Protein AF-A0A6G7CQH7-F1 (afdb_monomer_lite)

Structure (mmCIF, N/CA/C/O backbone):
data_AF-A0A6G7CQH7-F1
#
_entry.id   AF-A0A6G7CQH7-F1
#
loop_
_atom_site.group_PDB
_atom_site.id
_atom_site.type_symbol
_atom_site.label_atom_id
_atom_site.label_alt_id
_atom_site.label_comp_id
_atom_site.label_asym_id
_atom_site.label_entity_id
_atom_site.label_seq_id
_atom_site.pdbx_PDB_ins_code
_atom_site.Cartn_x
_atom_site.Cartn_y
_atom_site.Cartn_z
_atom_site.occupancy
_atom_site.B_iso_or_equiv
_atom_site.auth_seq_id
_atom_site.auth_comp_id
_atom_site.auth_asym_id
_atom_site.auth_atom_id
_atom_site.pdbx_PDB_model_num
ATOM 1 N N . MET A 1 1 ? -41.189 -54.822 -8.355 1.00 46.50 1 MET A N 1
ATOM 2 C CA . MET A 1 1 ? -40.559 -54.221 -9.553 1.00 46.50 1 MET A CA 1
ATOM 3 C C . MET A 1 1 ? -41.370 -52.993 -9.948 1.00 46.50 1 MET A C 1
ATOM 5 O O . MET A 1 1 ? -42.572 -53.036 -9.730 1.00 46.50 1 MET A O 1
ATOM 9 N N . MET A 1 2 ? -40.712 -51.975 -10.523 1.00 44.84 2 MET A N 1
ATOM 10 C CA . MET A 1 2 ? -41.185 -50.610 -10.870 1.00 44.84 2 MET A CA 1
ATOM 11 C C . MET A 1 2 ? -41.013 -49.621 -9.700 1.00 44.84 2 MET A C 1
ATOM 13 O O . MET A 1 2 ? -41.789 -49.649 -8.757 1.00 44.84 2 MET A O 1
ATOM 17 N N . ALA A 1 3 ? -39.889 -48.910 -9.542 1.00 49.19 3 ALA A N 1
ATOM 18 C CA . ALA A 1 3 ? -39.231 -47.926 -10.420 1.00 49.19 3 ALA A CA 1
ATOM 19 C C . ALA A 1 3 ? -40.109 -46.688 -10.682 1.00 49.19 3 ALA A C 1
ATOM 21 O O . ALA A 1 3 ? -41.061 -46.749 -11.449 1.00 49.19 3 ALA A O 1
ATOM 22 N N . GLY A 1 4 ? -39.753 -45.573 -10.037 1.00 45.19 4 GLY A N 1
ATOM 23 C CA . GLY A 1 4 ? -40.387 -44.263 -10.187 1.00 45.19 4 GLY A CA 1
ATOM 24 C C . GLY A 1 4 ? -39.497 -43.174 -9.588 1.00 45.19 4 GLY A C 1
ATOM 25 O O . GLY A 1 4 ? -39.721 -42.714 -8.477 1.00 45.19 4 GLY A O 1
ATOM 26 N N . LEU A 1 5 ? -38.429 -42.859 -10.317 1.00 56.53 5 LEU A N 1
ATOM 27 C CA . LEU A 1 5 ? -37.395 -41.868 -10.033 1.00 56.53 5 LEU A CA 1
ATOM 28 C C . LEU A 1 5 ? -37.856 -40.502 -10.573 1.00 56.53 5 LEU A C 1
ATOM 30 O O . LEU A 1 5 ? -38.063 -40.420 -11.780 1.00 56.53 5 LEU A O 1
ATOM 34 N N . LEU A 1 6 ? -37.980 -39.442 -9.760 1.00 49.62 6 LEU A N 1
ATOM 35 C CA . LEU A 1 6 ? -38.098 -38.065 -10.278 1.00 49.62 6 LEU A CA 1
ATOM 36 C C . LEU A 1 6 ? -37.338 -37.031 -9.420 1.00 49.62 6 LEU A C 1
ATOM 38 O O . LEU A 1 6 ? -37.813 -36.558 -8.394 1.00 49.62 6 LEU A O 1
ATOM 42 N N . LEU A 1 7 ? -36.140 -36.734 -9.931 1.00 49.25 7 LEU A N 1
ATOM 43 C CA . LEU A 1 7 ? -35.409 -35.463 -10.029 1.00 49.25 7 LEU A CA 1
ATOM 44 C C . LEU A 1 7 ? -35.219 -34.563 -8.797 1.00 49.25 7 LEU A C 1
ATOM 46 O O . LEU A 1 7 ? -36.012 -33.684 -8.471 1.00 49.25 7 LEU A O 1
ATOM 50 N N . SER A 1 8 ? -34.007 -34.695 -8.264 1.00 48.66 8 SER A N 1
ATOM 51 C CA . SER A 1 8 ? -33.210 -33.692 -7.567 1.00 48.66 8 SER A CA 1
ATOM 52 C C . SER A 1 8 ? -33.184 -32.343 -8.302 1.00 48.66 8 SER A C 1
ATOM 54 O O . SER A 1 8 ? -32.650 -32.237 -9.405 1.00 48.66 8 SER A O 1
ATOM 56 N N . GLY A 1 9 ? -33.689 -31.290 -7.662 1.00 51.22 9 GLY A N 1
ATOM 57 C CA . GLY A 1 9 ? -33.392 -29.906 -8.025 1.00 51.22 9 GLY A CA 1
ATOM 58 C C . GLY A 1 9 ? -32.129 -29.437 -7.309 1.00 51.22 9 GLY A C 1
ATOM 59 O O . GLY A 1 9 ? -32.214 -28.732 -6.310 1.00 51.22 9 GLY A O 1
ATOM 60 N N . THR A 1 10 ? -30.950 -29.853 -7.774 1.00 58.34 10 THR A N 1
ATOM 61 C CA . THR A 1 10 ? -29.692 -29.240 -7.331 1.00 58.34 10 THR A CA 1
ATOM 62 C C . THR A 1 10 ? -29.556 -27.887 -8.013 1.00 58.34 10 THR A C 1
ATOM 64 O O . THR A 1 10 ? -29.253 -27.814 -9.204 1.00 58.34 10 THR A O 1
ATOM 67 N N . THR A 1 11 ? -29.772 -26.808 -7.267 1.00 51.06 11 THR A N 1
ATOM 68 C CA . THR A 1 11 ? -29.292 -25.484 -7.655 1.00 51.06 11 THR A CA 1
ATOM 69 C C . THR A 1 11 ? -27.774 -25.559 -7.763 1.00 51.06 11 THR A C 1
ATOM 71 O O . THR A 1 11 ? -27.080 -25.704 -6.756 1.00 51.06 11 THR A O 1
ATOM 74 N N . ILE A 1 12 ? -27.255 -25.512 -8.988 1.00 52.91 12 ILE A N 1
ATOM 75 C CA . ILE A 1 12 ? -25.832 -25.304 -9.236 1.00 52.91 12 ILE A CA 1
ATOM 76 C C . ILE A 1 12 ? -25.533 -23.901 -8.711 1.00 52.91 12 ILE A C 1
ATOM 78 O O . ILE A 1 12 ? -25.908 -22.910 -9.335 1.00 52.91 12 ILE A O 1
ATOM 82 N N . ALA A 1 13 ? -24.894 -23.808 -7.545 1.00 46.69 13 ALA A N 1
ATOM 83 C CA . ALA A 1 13 ? -24.166 -22.605 -7.192 1.00 46.69 13 ALA A CA 1
ATOM 84 C C . ALA A 1 13 ? -23.069 -22.470 -8.251 1.00 46.69 13 ALA A C 1
ATOM 86 O O . ALA A 1 13 ? -22.100 -23.232 -8.254 1.00 46.69 13 ALA A O 1
ATOM 87 N N . ALA A 1 14 ? -23.275 -21.561 -9.203 1.00 42.78 14 ALA A N 1
ATOM 88 C CA . ALA A 1 14 ? -22.222 -21.082 -10.073 1.00 42.78 14 ALA A CA 1
ATOM 89 C C . ALA A 1 14 ? -21.214 -20.373 -9.168 1.00 42.78 14 ALA A C 1
ATOM 91 O O . ALA A 1 14 ? -21.313 -19.181 -8.900 1.00 42.78 14 ALA A O 1
ATOM 92 N N . GLN A 1 15 ? -20.293 -21.152 -8.611 1.00 43.91 15 GLN A N 1
ATOM 93 C CA . GLN A 1 15 ? -19.098 -20.612 -8.005 1.00 43.91 15 GLN A CA 1
ATOM 94 C C . GLN A 1 15 ? -18.296 -20.073 -9.176 1.00 43.91 15 GLN A C 1
ATOM 96 O O . GLN A 1 15 ? -17.771 -20.845 -9.981 1.00 43.91 15 GLN A O 1
ATOM 101 N N . SER A 1 16 ? -18.298 -18.753 -9.318 1.00 42.78 16 SER A N 1
ATOM 102 C CA . SER A 1 16 ? -17.441 -18.008 -10.224 1.00 42.78 16 SER A CA 1
ATOM 103 C C . SER A 1 16 ? -15.998 -18.348 -9.854 1.00 42.78 16 SER A C 1
ATOM 105 O O . SER A 1 16 ? -15.374 -17.699 -9.021 1.00 42.78 16 SER A O 1
ATOM 107 N N . ALA A 1 17 ? -15.475 -19.437 -10.411 1.00 46.25 17 ALA A N 1
ATOM 108 C CA . ALA A 1 17 ? -14.056 -19.695 -10.383 1.00 46.25 17 ALA A CA 1
ATOM 109 C C . ALA A 1 17 ? -13.436 -18.588 -11.235 1.00 46.25 17 ALA A C 1
ATOM 111 O O . ALA A 1 17 ? -13.602 -18.578 -12.455 1.00 46.25 17 ALA A O 1
ATOM 112 N N . SER A 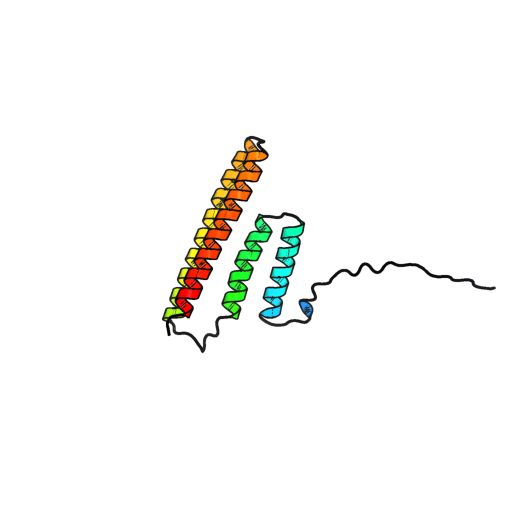1 18 ? -12.763 -17.638 -10.590 1.00 55.72 18 SER A N 1
ATOM 113 C CA . SER A 1 18 ? -11.787 -16.765 -11.230 1.00 55.72 18 SER A CA 1
ATOM 114 C C . SER A 1 18 ? -10.710 -17.675 -11.822 1.00 55.72 18 SER A C 1
ATOM 116 O O . SER A 1 18 ? -9.723 -18.010 -11.171 1.00 55.72 18 SER A O 1
ATOM 118 N N . SER A 1 19 ? -10.937 -18.218 -13.022 1.00 66.44 19 SER A N 1
ATOM 119 C CA . SER A 1 19 ? -10.071 -19.251 -13.588 1.00 66.44 19 SER A CA 1
ATOM 120 C C . SER A 1 19 ? -8.821 -18.608 -14.180 1.00 66.44 19 SER A C 1
ATOM 122 O O . SER A 1 19 ? -8.556 -18.723 -15.371 1.00 66.44 19 SER A O 1
ATOM 124 N N . CYS A 1 20 ? -8.019 -17.955 -13.336 1.00 82.88 20 CYS A N 1
ATOM 125 C CA . CYS A 1 20 ? -6.669 -17.498 -13.656 1.00 82.88 20 CYS A CA 1
ATOM 126 C C . CYS A 1 20 ? -5.779 -18.655 -14.155 1.00 82.88 20 CYS A C 1
ATOM 128 O O . CYS A 1 20 ? -4.744 -18.420 -14.769 1.00 82.88 20 CYS A O 1
ATOM 130 N N . SER A 1 21 ? -6.202 -19.908 -13.938 1.00 81.38 21 SER A N 1
ATOM 131 C CA . SER A 1 21 ? -5.555 -21.139 -14.397 1.00 81.38 21 SER A CA 1
ATOM 132 C C . SER A 1 21 ? -5.447 -21.289 -15.917 1.00 81.38 21 SER A C 1
ATOM 134 O O . SER A 1 21 ? -4.610 -22.067 -16.368 1.00 81.38 21 SER A O 1
ATOM 136 N N . VAL A 1 22 ? -6.257 -20.573 -16.706 1.00 85.50 22 VAL A N 1
ATOM 137 C CA . VAL A 1 22 ? -6.151 -20.583 -18.180 1.00 85.50 22 VAL A CA 1
ATOM 138 C C . VAL A 1 22 ? -5.128 -19.573 -18.712 1.00 85.50 22 VAL A C 1
ATOM 140 O O . VAL A 1 22 ? -4.773 -19.627 -19.887 1.00 85.50 22 VAL A O 1
ATOM 143 N N . LEU A 1 23 ? -4.653 -18.657 -17.860 1.00 82.19 23 LEU A N 1
ATOM 144 C CA . LEU A 1 23 ? -3.658 -17.638 -18.195 1.00 82.19 23 LEU A CA 1
ATOM 145 C C . LEU A 1 23 ? -2.242 -18.160 -17.925 1.00 82.19 23 LEU A C 1
ATOM 147 O O . LEU A 1 23 ? -2.036 -19.095 -17.147 1.00 82.19 23 LEU A O 1
ATOM 151 N N . THR A 1 24 ? -1.230 -17.530 -18.520 1.00 78.44 24 THR A N 1
ATOM 152 C CA . THR A 1 24 ? 0.178 -17.882 -18.270 1.00 78.44 24 THR A CA 1
ATOM 153 C C . THR A 1 24 ? 1.031 -16.641 -18.016 1.00 78.44 24 THR A C 1
ATOM 155 O O . THR A 1 24 ? 0.556 -15.513 -18.110 1.00 78.44 24 THR A O 1
ATOM 158 N N . GLY A 1 25 ? 2.285 -16.843 -17.599 1.00 81.00 25 GLY A N 1
ATOM 159 C CA . GLY A 1 25 ? 3.245 -15.756 -17.402 1.00 81.00 25 GLY A CA 1
ATOM 160 C C . GLY A 1 25 ? 2.751 -14.646 -16.467 1.00 81.00 25 GLY A C 1
ATOM 161 O O . GLY A 1 25 ? 2.346 -14.897 -15.330 1.00 81.00 25 GLY A O 1
ATOM 162 N N . CYS A 1 26 ? 2.839 -13.413 -16.954 1.00 78.19 26 CYS A N 1
ATOM 163 C CA . CYS A 1 26 ? 2.478 -12.198 -16.235 1.00 78.19 26 CYS A CA 1
ATOM 164 C C . CYS A 1 26 ? 0.979 -12.061 -15.970 1.00 78.19 26 CYS A C 1
ATOM 166 O O . CYS A 1 26 ? 0.577 -11.711 -14.863 1.00 78.19 26 CYS A O 1
ATOM 168 N N . GLU A 1 27 ? 0.153 -12.416 -16.950 1.00 74.25 27 GLU A N 1
ATOM 169 C CA . GLU A 1 27 ? -1.305 -12.302 -16.870 1.00 74.25 27 GLU A CA 1
ATOM 170 C C . GLU A 1 27 ? -1.866 -13.191 -15.757 1.00 74.25 27 GLU A C 1
ATOM 172 O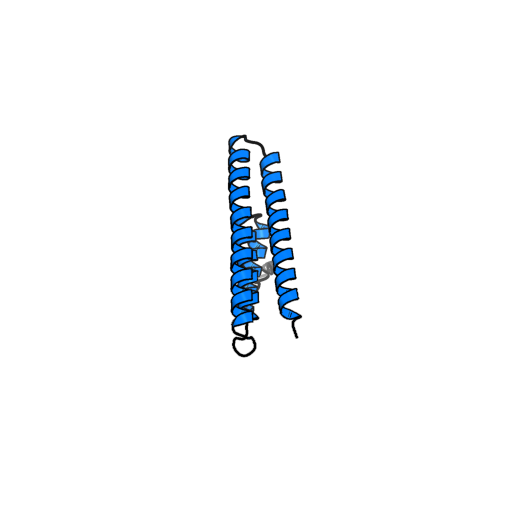 O . GLU A 1 27 ? -2.729 -12.767 -14.991 1.00 74.25 27 GLU A O 1
ATOM 177 N N . ARG A 1 28 ? -1.303 -14.395 -15.588 1.00 83.88 28 ARG A N 1
ATOM 178 C CA . ARG A 1 28 ? -1.674 -15.282 -14.480 1.00 83.88 28 ARG A CA 1
ATOM 179 C C . ARG A 1 28 ? -1.299 -14.703 -13.117 1.00 83.88 28 ARG A C 1
ATOM 181 O O . ARG A 1 28 ? -2.134 -14.706 -12.220 1.00 83.88 28 ARG A O 1
ATOM 188 N N . LYS A 1 29 ? -0.074 -14.188 -12.961 1.00 81.38 29 LYS A N 1
ATOM 189 C CA . LYS A 1 29 ? 0.399 -13.616 -11.684 1.00 81.38 29 LYS A CA 1
ATOM 190 C C . LYS A 1 29 ? -0.432 -12.408 -11.251 1.00 81.38 29 LYS A C 1
ATOM 192 O O . LYS A 1 29 ? -0.713 -12.253 -10.066 1.00 81.38 29 LYS A O 1
ATOM 197 N N . ILE A 1 30 ? -0.817 -11.564 -12.208 1.00 79.81 30 ILE A N 1
ATOM 198 C CA . ILE A 1 30 ? -1.688 -10.409 -11.972 1.00 79.81 30 ILE A CA 1
ATOM 199 C C . ILE A 1 30 ? -3.080 -10.888 -11.548 1.00 79.81 30 ILE A C 1
ATOM 201 O O . ILE A 1 30 ? -3.552 -10.494 -10.486 1.00 79.81 30 ILE A O 1
ATOM 205 N N . CYS A 1 31 ? -3.685 -11.803 -12.313 1.00 82.00 31 CYS A N 1
ATOM 206 C CA . CYS A 1 31 ? -5.014 -12.349 -12.029 1.00 82.00 31 CYS A CA 1
ATOM 207 C C . CYS A 1 31 ? -5.094 -13.033 -10.651 1.00 82.00 31 CYS A C 1
ATOM 209 O O . CYS A 1 31 ? -6.044 -12.816 -9.901 1.00 82.00 31 CYS A O 1
ATOM 211 N N . GLU A 1 32 ? -4.084 -13.832 -10.281 1.00 88.75 32 GLU A N 1
ATOM 212 C CA . GLU A 1 32 ? -4.020 -14.507 -8.977 1.00 88.75 32 GLU A CA 1
ATOM 213 C C . GLU A 1 32 ? -4.017 -13.490 -7.825 1.00 88.75 32 GLU A C 1
ATOM 215 O O . GLU A 1 32 ? -4.792 -13.630 -6.878 1.00 88.75 32 GLU A O 1
ATOM 220 N N . LYS A 1 33 ? -3.219 -12.420 -7.933 1.00 84.00 33 LYS A N 1
ATOM 221 C CA . LYS A 1 33 ? -3.166 -11.373 -6.903 1.00 84.00 33 LYS A CA 1
ATOM 222 C C . LYS A 1 33 ? -4.403 -10.489 -6.860 1.00 84.00 33 LYS A C 1
ATOM 224 O O . LYS A 1 33 ? -4.803 -10.086 -5.772 1.00 84.00 33 LYS A O 1
ATOM 229 N N . GLU A 1 34 ? -5.039 -10.221 -7.997 1.00 77.44 34 GLU A N 1
ATOM 230 C CA . GLU A 1 34 ? -6.332 -9.524 -8.037 1.00 77.44 34 GLU A CA 1
ATOM 231 C C . GLU A 1 34 ? -7.428 -10.366 -7.379 1.00 77.44 34 GLU A C 1
ATOM 233 O O . GLU A 1 34 ? -8.217 -9.837 -6.598 1.00 77.44 34 GLU A O 1
ATOM 238 N N . SER A 1 35 ? -7.419 -11.686 -7.589 1.00 83.38 35 SER A N 1
ATOM 239 C CA . SER A 1 35 ? -8.365 -12.592 -6.934 1.00 83.38 35 SER A CA 1
ATOM 240 C C . SER A 1 35 ? -8.128 -12.703 -5.424 1.00 83.38 35 SER A C 1
ATOM 242 O O . SER A 1 35 ? -9.086 -12.754 -4.651 1.00 83.38 35 SER A O 1
ATOM 244 N N . GLU A 1 36 ? -6.871 -12.733 -4.976 1.00 85.19 36 GLU A N 1
ATOM 245 C CA . GLU A 1 36 ? -6.545 -1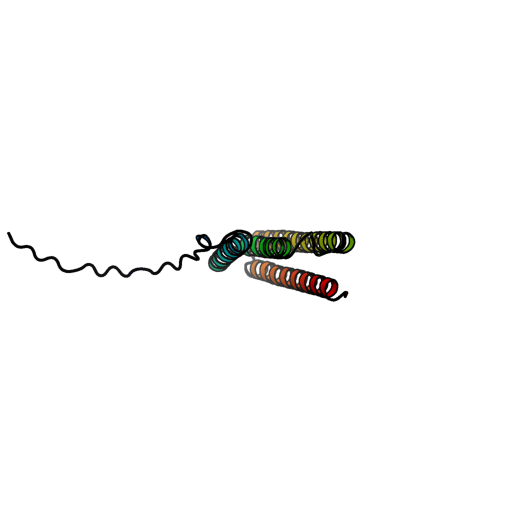2.666 -3.548 1.00 85.19 36 GLU A CA 1
ATOM 246 C C . GLU A 1 36 ? -6.991 -11.331 -2.940 1.00 85.19 36 GLU A C 1
ATOM 248 O O . GLU A 1 36 ? -7.509 -11.311 -1.822 1.00 85.19 36 GLU A O 1
ATOM 253 N N . LEU A 1 37 ? -6.818 -10.227 -3.674 1.00 76.06 37 LEU A N 1
ATOM 254 C CA . LEU A 1 37 ? -7.195 -8.886 -3.234 1.00 76.06 37 LEU A CA 1
ATOM 255 C C . LEU A 1 37 ? -8.712 -8.770 -3.073 1.00 76.06 37 LEU A C 1
ATOM 257 O O . LEU A 1 37 ? -9.187 -8.200 -2.096 1.00 76.06 37 LEU A O 1
ATOM 261 N N . GLU A 1 38 ? -9.476 -9.327 -4.008 1.00 71.12 38 GLU A N 1
ATOM 262 C CA . GLU A 1 38 ? -10.938 -9.336 -3.966 1.00 71.12 38 GLU A CA 1
ATOM 263 C C . GLU A 1 38 ? -11.470 -10.125 -2.761 1.00 71.12 38 GLU A C 1
ATOM 265 O O . GLU A 1 38 ? -12.325 -9.630 -2.029 1.00 71.12 38 GLU A O 1
ATOM 270 N N . LYS A 1 39 ? -10.869 -11.282 -2.459 1.00 79.00 39 LYS A N 1
ATOM 271 C CA . LYS A 1 39 ? -11.179 -12.045 -1.238 1.00 79.00 39 LYS A CA 1
ATOM 272 C C . LYS A 1 39 ? -10.809 -11.272 0.024 1.00 79.00 39 LYS A C 1
ATOM 274 O O . LYS A 1 39 ? -11.581 -11.235 0.975 1.00 79.00 39 LYS A O 1
ATOM 279 N N . ALA A 1 40 ? -9.640 -10.633 0.047 1.00 77.25 40 ALA A N 1
ATOM 280 C CA . ALA A 1 40 ? -9.213 -9.830 1.190 1.00 77.25 40 ALA A CA 1
ATOM 281 C C . ALA A 1 40 ? -10.172 -8.651 1.449 1.00 77.25 40 ALA A C 1
ATOM 283 O O . ALA A 1 40 ? -10.483 -8.360 2.604 1.00 77.25 40 ALA A O 1
ATOM 284 N N . LYS A 1 41 ? -10.707 -8.035 0.382 1.00 62.88 41 LYS A N 1
ATOM 285 C CA . LYS A 1 41 ? -11.762 -7.010 0.451 1.00 62.88 41 LYS A CA 1
ATOM 286 C C . LYS A 1 41 ? -13.070 -7.557 1.018 1.00 62.88 41 LYS A C 1
ATOM 288 O O . LYS A 1 41 ? -13.650 -6.908 1.882 1.00 62.88 41 LYS A O 1
ATOM 293 N N . GLU A 1 42 ? -13.505 -8.737 0.579 1.00 66.38 42 GLU A N 1
ATOM 294 C CA . GLU A 1 42 ? -14.725 -9.391 1.076 1.00 66.38 42 GLU A CA 1
ATOM 295 C C . GLU A 1 42 ? -14.657 -9.682 2.585 1.00 66.38 42 GLU A C 1
ATOM 297 O O . GLU A 1 42 ? -15.626 -9.454 3.308 1.00 66.38 42 GLU A O 1
ATOM 302 N N . TYR A 1 43 ? -13.492 -10.107 3.084 1.00 73.38 43 TYR A N 1
ATOM 303 C CA . TYR A 1 43 ? -13.269 -10.370 4.512 1.00 73.38 43 TYR A CA 1
ATOM 304 C C . TYR A 1 43 ? -12.905 -9.127 5.336 1.00 73.38 43 TYR A C 1
ATOM 306 O O . TYR A 1 43 ? -12.791 -9.219 6.559 1.00 73.38 43 TYR A O 1
ATOM 314 N N . GLY A 1 44 ? -12.717 -7.967 4.699 1.00 56.19 44 GLY A N 1
ATOM 315 C CA . GLY A 1 44 ? -12.291 -6.742 5.375 1.00 56.19 44 GLY A CA 1
ATOM 316 C C . GLY A 1 44 ? -10.893 -6.833 6.001 1.00 56.19 44 GLY A C 1
ATOM 317 O O . GLY A 1 44 ? -10.605 -6.087 6.939 1.00 56.19 44 GLY A O 1
ATOM 318 N N . ASP A 1 45 ? -10.039 -7.730 5.498 1.00 76.12 45 ASP A N 1
ATOM 319 C CA . ASP A 1 45 ? -8.662 -7.939 5.958 1.00 76.12 45 ASP A CA 1
ATOM 320 C C . ASP A 1 45 ? -7.759 -6.849 5.373 1.00 76.12 45 ASP A C 1
ATOM 322 O O . ASP A 1 45 ? -7.123 -7.017 4.333 1.00 76.12 45 ASP A O 1
ATOM 326 N N . VAL A 1 46 ? -7.775 -5.692 6.039 1.00 66.75 46 VAL A N 1
ATOM 327 C CA . VAL A 1 46 ? -7.080 -4.468 5.625 1.00 66.75 46 VAL A CA 1
ATOM 328 C C . VAL A 1 46 ? -5.617 -4.761 5.308 1.00 66.75 46 VAL A C 1
ATOM 330 O O . VAL A 1 46 ? -5.212 -4.567 4.166 1.00 66.75 46 VAL A O 1
ATOM 333 N N . SER A 1 47 ? -4.858 -5.335 6.245 1.00 68.75 47 SER A N 1
ATOM 334 C CA . SER A 1 47 ? -3.440 -5.677 6.058 1.00 68.75 47 SER A CA 1
ATOM 335 C C . SER A 1 47 ? -3.195 -6.527 4.809 1.00 68.75 47 SER A C 1
ATOM 337 O O . SER A 1 47 ? -2.246 -6.290 4.057 1.00 68.75 47 SER A O 1
ATOM 339 N N . LYS A 1 48 ? -4.077 -7.491 4.528 1.00 77.62 48 LYS A N 1
ATOM 340 C CA . LYS A 1 48 ? -3.947 -8.335 3.342 1.00 77.62 48 LYS A CA 1
ATOM 341 C C . LYS A 1 48 ? -4.303 -7.612 2.048 1.00 77.62 48 LYS A C 1
ATOM 343 O O . LYS A 1 48 ? -3.597 -7.792 1.060 1.00 77.62 48 LYS A O 1
ATOM 348 N N . ILE A 1 49 ? -5.333 -6.765 2.046 1.00 68.50 49 ILE A N 1
ATOM 349 C CA . ILE A 1 49 ? -5.696 -5.908 0.901 1.00 68.50 49 ILE A CA 1
ATOM 350 C C . ILE A 1 49 ? -4.478 -5.093 0.448 1.00 68.50 49 ILE A C 1
ATOM 352 O O . ILE A 1 49 ? -4.197 -4.986 -0.743 1.00 68.50 49 ILE A O 1
ATOM 356 N N . LEU A 1 50 ? -3.707 -4.593 1.400 1.00 63.78 50 LEU A N 1
ATOM 357 C CA . LEU A 1 50 ? -2.608 -3.667 1.152 1.00 63.78 50 LEU A CA 1
ATOM 358 C C . LEU A 1 50 ? -1.349 -4.361 0.675 1.00 63.78 50 LEU A C 1
ATOM 360 O O . LEU A 1 50 ? -0.777 -3.971 -0.343 1.00 63.78 50 LEU A O 1
ATOM 364 N N . GLY A 1 51 ? -0.971 -5.457 1.338 1.00 76.69 51 GLY A N 1
ATOM 365 C CA . GLY A 1 51 ? 0.122 -6.302 0.864 1.00 76.69 51 GLY A CA 1
ATOM 366 C C . GLY A 1 51 ? -0.139 -6.815 -0.555 1.00 76.69 51 GLY A C 1
ATOM 367 O O . GLY A 1 51 ? 0.779 -6.924 -1.370 1.00 76.69 51 GLY A O 1
ATOM 368 N N . LEU A 1 52 ? -1.405 -7.071 -0.889 1.00 79.62 52 LEU A N 1
ATOM 369 C CA . LEU A 1 52 ? -1.804 -7.494 -2.225 1.00 79.62 52 LEU A CA 1
ATOM 370 C C . LEU A 1 52 ? -1.792 -6.352 -3.237 1.00 79.62 52 LEU A C 1
ATOM 372 O O . LEU A 1 52 ? -1.324 -6.582 -4.348 1.00 79.62 52 LEU A O 1
ATOM 376 N N . GLN A 1 53 ? -2.220 -5.142 -2.869 1.00 70.19 53 GLN A N 1
ATOM 377 C CA . GLN A 1 53 ? -2.116 -3.952 -3.722 1.00 70.19 53 GLN A CA 1
ATOM 378 C C . GLN A 1 53 ? -0.661 -3.604 -4.049 1.00 70.19 53 GLN A C 1
ATOM 380 O O . GLN A 1 53 ? -0.333 -3.458 -5.226 1.00 70.19 53 GLN A O 1
ATOM 385 N N . ASN A 1 54 ? 0.217 -3.575 -3.044 1.00 69.25 54 ASN A N 1
ATOM 386 C CA . ASN A 1 54 ? 1.649 -3.348 -3.240 1.00 69.25 54 ASN A CA 1
ATOM 387 C C . ASN A 1 54 ? 2.244 -4.411 -4.184 1.00 69.25 54 ASN A C 1
ATOM 389 O O . ASN A 1 54 ? 2.857 -4.126 -5.214 1.00 69.25 54 ASN A O 1
ATOM 393 N N . SER A 1 55 ? 1.958 -5.682 -3.901 1.00 77.69 55 SER A N 1
ATOM 394 C CA . SER A 1 55 ? 2.452 -6.788 -4.717 1.00 77.69 55 SER A CA 1
ATOM 395 C C . SER A 1 55 ? 1.905 -6.771 -6.153 1.00 77.69 55 SER A C 1
ATOM 397 O O . SER A 1 55 ? 2.593 -7.199 -7.079 1.00 77.69 55 SER A O 1
ATOM 399 N N . LEU A 1 56 ? 0.701 -6.238 -6.362 1.00 75.12 56 LEU A N 1
ATOM 400 C CA . LEU A 1 56 ? 0.109 -6.021 -7.679 1.00 75.12 56 LEU A CA 1
ATOM 401 C C . LEU A 1 56 ? 0.846 -4.958 -8.487 1.00 75.12 56 LEU A C 1
ATOM 403 O O . LEU A 1 56 ? 1.089 -5.181 -9.672 1.00 75.12 56 LEU A O 1
ATOM 407 N N . VAL A 1 57 ? 1.224 -3.845 -7.858 1.00 69.81 57 VAL A N 1
ATOM 408 C CA . VAL A 1 57 ? 2.033 -2.793 -8.490 1.00 69.81 57 VAL A CA 1
ATOM 409 C C . VAL A 1 57 ? 3.371 -3.371 -8.948 1.00 69.81 57 VAL A C 1
ATOM 411 O O . VAL A 1 57 ? 3.703 -3.282 -10.128 1.00 69.81 57 VAL A O 1
ATOM 414 N N . HIS A 1 58 ? 4.077 -4.083 -8.066 1.00 70.56 58 HIS A N 1
ATOM 415 C CA . HIS A 1 58 ? 5.354 -4.717 -8.406 1.00 70.56 58 HIS A CA 1
ATOM 416 C C . HIS A 1 58 ? 5.249 -5.757 -9.525 1.00 70.56 58 HIS A C 1
ATOM 418 O O . HIS A 1 58 ? 6.119 -5.821 -10.394 1.00 70.56 58 HIS A O 1
ATOM 424 N N . VAL A 1 59 ? 4.210 -6.598 -9.511 1.00 74.81 59 VAL A N 1
ATOM 425 C CA . VAL A 1 59 ? 4.013 -7.601 -10.564 1.00 74.81 59 VAL A CA 1
ATOM 426 C C . VAL A 1 59 ? 3.680 -6.922 -11.890 1.00 74.81 59 VAL A C 1
ATOM 428 O O . VAL A 1 59 ? 4.257 -7.299 -12.904 1.00 74.81 59 VAL A O 1
ATOM 431 N N . LYS A 1 60 ? 2.799 -5.915 -11.902 1.00 68.69 60 LYS A N 1
ATOM 432 C CA . LYS A 1 60 ? 2.438 -5.177 -13.123 1.00 68.69 60 LYS A CA 1
ATOM 433 C C . LYS A 1 60 ? 3.641 -4.445 -13.719 1.00 68.69 60 LYS A C 1
ATOM 435 O O . LYS A 1 60 ? 3.864 -4.554 -14.919 1.00 68.69 60 LYS A O 1
ATOM 440 N N . ASP A 1 61 ? 4.452 -3.799 -12.887 1.00 66.25 61 ASP A N 1
ATOM 441 C CA . ASP A 1 61 ? 5.688 -3.122 -13.297 1.00 66.25 61 ASP A CA 1
ATOM 442 C C . ASP A 1 61 ? 6.736 -4.114 -13.832 1.00 66.25 61 ASP A C 1
ATOM 444 O O . ASP A 1 61 ? 7.206 -3.994 -14.962 1.00 66.25 61 ASP A O 1
ATOM 448 N N . SER A 1 62 ? 7.016 -5.193 -13.093 1.00 71.00 62 SER A N 1
ATOM 449 C CA . SER A 1 62 ? 7.927 -6.254 -13.551 1.00 71.00 62 SER A CA 1
ATOM 450 C C . SER A 1 62 ? 7.477 -6.912 -14.859 1.00 71.00 62 SER A C 1
ATOM 452 O O . SER A 1 62 ? 8.309 -7.459 -15.579 1.00 71.00 62 SER A O 1
ATOM 454 N N . CYS A 1 63 ? 6.178 -6.905 -15.141 1.00 69.94 63 CYS A N 1
ATOM 455 C CA . CYS A 1 63 ? 5.603 -7.417 -16.376 1.00 69.94 63 CYS A CA 1
ATOM 456 C C . CYS A 1 63 ? 5.629 -6.406 -17.528 1.00 69.94 63 CYS A C 1
ATOM 458 O O . CYS A 1 63 ? 5.609 -6.820 -18.685 1.00 69.94 63 CYS A O 1
ATOM 460 N N . ALA A 1 64 ? 5.693 -5.107 -17.226 1.00 64.31 64 ALA A N 1
ATOM 461 C CA . ALA A 1 64 ? 5.832 -4.030 -18.202 1.00 64.31 64 ALA A CA 1
ATOM 462 C C . ALA A 1 64 ? 7.299 -3.781 -18.609 1.00 64.31 64 ALA A C 1
ATOM 464 O O . ALA A 1 64 ? 7.559 -3.297 -19.710 1.00 64.31 64 ALA A O 1
ATOM 465 N N . GLN A 1 65 ? 8.265 -4.141 -17.758 1.00 60.66 65 GLN A N 1
ATOM 466 C CA . GLN A 1 65 ? 9.693 -3.977 -18.038 1.00 60.66 65 GLN A CA 1
ATOM 467 C C . GLN A 1 65 ? 10.188 -4.986 -19.084 1.00 60.66 65 GLN A C 1
ATOM 469 O O . GLN A 1 65 ? 10.428 -6.158 -18.795 1.00 60.66 65 GLN A O 1
ATOM 474 N N . ASN A 1 66 ? 10.396 -4.508 -20.312 1.00 54.31 66 ASN A N 1
ATOM 475 C CA . ASN A 1 66 ? 11.150 -5.226 -21.333 1.00 54.31 66 ASN A CA 1
ATOM 476 C C . ASN A 1 66 ? 12.616 -4.747 -21.291 1.00 54.31 66 ASN A C 1
ATOM 478 O O . ASN A 1 66 ? 12.896 -3.632 -21.732 1.00 54.31 66 ASN A O 1
ATOM 482 N N . PRO A 1 67 ? 13.570 -5.554 -20.794 1.00 51.31 67 PRO A N 1
ATOM 483 C CA . PRO A 1 67 ? 14.963 -5.133 -20.619 1.00 51.31 67 PRO A CA 1
ATOM 484 C C . PRO A 1 67 ? 15.684 -4.793 -21.934 1.00 51.31 67 PRO A C 1
ATOM 486 O O . PRO A 1 67 ? 16.751 -4.191 -21.899 1.00 51.31 67 PRO A O 1
ATOM 489 N N . ASN A 1 68 ? 15.104 -5.137 -23.090 1.00 48.53 68 ASN A N 1
ATOM 490 C CA . ASN A 1 68 ? 15.617 -4.750 -24.407 1.00 48.53 68 ASN A CA 1
ATOM 491 C C . ASN A 1 68 ? 15.122 -3.372 -24.894 1.00 48.53 68 ASN A C 1
ATOM 493 O O . ASN A 1 68 ? 15.476 -2.981 -26.004 1.00 48.53 68 ASN A O 1
ATOM 497 N N . LEU A 1 69 ? 14.289 -2.657 -24.125 1.00 48.44 69 LEU A N 1
ATOM 498 C CA . LEU A 1 69 ? 13.618 -1.423 -24.567 1.00 48.44 69 LEU A CA 1
ATOM 499 C C . LEU A 1 69 ? 13.918 -0.177 -23.710 1.00 48.44 69 LEU A C 1
ATOM 501 O O . LEU A 1 69 ? 13.392 0.885 -24.024 1.00 48.44 69 LEU A O 1
ATOM 505 N N . THR A 1 70 ? 14.745 -0.260 -22.661 1.00 59.47 70 THR A N 1
ATOM 506 C CA . THR A 1 70 ? 14.993 0.875 -21.743 1.00 59.47 70 THR A CA 1
ATOM 507 C C . THR A 1 70 ? 16.475 1.053 -21.409 1.00 59.47 70 THR A C 1
ATOM 509 O O . THR A 1 70 ? 17.193 0.063 -21.267 1.00 59.47 70 THR A O 1
ATOM 512 N N . SER A 1 71 ? 16.935 2.297 -21.232 1.00 71.94 71 SER A N 1
ATOM 513 C CA . SER A 1 71 ? 18.319 2.604 -20.832 1.00 71.94 71 SER A CA 1
ATOM 514 C C . SER A 1 71 ? 18.633 2.140 -19.398 1.00 71.94 71 SER A C 1
ATOM 516 O O . SER A 1 71 ? 17.732 1.924 -18.587 1.00 71.94 71 SER A O 1
ATOM 518 N N . ALA A 1 72 ? 19.922 1.991 -19.069 1.00 75.31 72 ALA A N 1
ATOM 519 C CA . ALA A 1 72 ? 20.363 1.638 -17.714 1.00 75.31 72 ALA A CA 1
ATOM 520 C C . ALA A 1 72 ? 20.007 2.718 -16.674 1.00 75.31 72 ALA A C 1
ATOM 522 O O . ALA A 1 72 ? 19.711 2.387 -15.531 1.00 75.31 72 ALA A O 1
ATOM 523 N N . GLU A 1 73 ? 19.999 3.990 -17.083 1.00 73.44 73 GLU A N 1
ATOM 524 C CA . GLU A 1 73 ? 19.580 5.125 -16.249 1.00 73.44 73 GLU A CA 1
ATOM 525 C C . GLU A 1 73 ? 18.094 5.021 -15.895 1.00 73.44 73 GLU A C 1
ATOM 527 O O . GLU A 1 73 ? 17.748 5.021 -14.722 1.00 73.44 73 GLU A O 1
ATOM 532 N N . TYR A 1 74 ? 17.229 4.759 -16.881 1.00 72.25 74 TYR A N 1
ATOM 533 C CA . TYR A 1 74 ? 15.799 4.553 -16.638 1.00 72.25 74 TYR A CA 1
ATOM 534 C C . TYR A 1 74 ? 15.526 3.387 -15.673 1.00 72.25 74 TYR A C 1
ATOM 536 O O . TYR A 1 74 ? 14.629 3.448 -14.836 1.00 72.25 74 TYR A O 1
ATOM 544 N N . GLN A 1 75 ? 16.314 2.311 -15.759 1.00 71.19 75 GLN A N 1
ATOM 545 C CA . GLN A 1 75 ? 16.203 1.188 -14.825 1.00 71.19 75 GLN A CA 1
ATOM 546 C C . GLN A 1 75 ? 16.652 1.550 -13.403 1.00 71.19 75 GLN A C 1
ATOM 548 O O . GLN A 1 75 ? 16.080 1.029 -12.443 1.00 71.19 75 GLN A O 1
ATOM 553 N N . ALA A 1 76 ? 17.659 2.416 -13.257 1.00 77.94 76 ALA A N 1
ATOM 554 C CA . ALA A 1 76 ? 18.097 2.916 -11.958 1.00 77.94 76 ALA A CA 1
ATOM 555 C C . ALA A 1 76 ? 17.033 3.832 -11.331 1.00 77.94 76 ALA A C 1
ATOM 557 O O . ALA A 1 76 ? 16.650 3.597 -10.187 1.00 77.94 76 ALA A O 1
ATOM 558 N N . ASP A 1 77 ? 16.474 4.763 -12.107 1.00 78.75 77 ASP A N 1
ATOM 559 C CA . ASP A 1 77 ? 15.418 5.678 -11.656 1.00 78.75 77 ASP A CA 1
ATOM 560 C C . ASP A 1 77 ? 14.145 4.916 -11.249 1.00 78.75 77 ASP A C 1
ATOM 562 O O . ASP A 1 77 ? 13.549 5.173 -10.204 1.00 78.75 77 ASP A O 1
ATOM 566 N N . LEU A 1 78 ? 13.755 3.896 -12.025 1.00 75.00 78 LEU A N 1
ATOM 567 C CA . LEU A 1 78 ? 12.646 3.007 -11.665 1.00 75.00 78 LEU A CA 1
ATOM 568 C C . LEU A 1 78 ? 12.898 2.243 -10.363 1.00 75.00 78 LEU A C 1
ATOM 570 O O . LEU A 1 78 ? 11.960 1.981 -9.605 1.00 75.00 78 LEU A O 1
ATOM 574 N N . LYS A 1 79 ? 14.145 1.827 -10.121 1.00 76.38 79 LYS A N 1
ATOM 575 C CA . LYS A 1 79 ? 14.518 1.126 -8.891 1.00 76.38 79 LYS A CA 1
ATOM 576 C C . LYS A 1 79 ? 14.414 2.062 -7.691 1.00 76.38 79 LYS A C 1
ATOM 578 O O . LYS A 1 79 ? 13.842 1.652 -6.687 1.00 76.38 79 LYS A O 1
ATOM 583 N N . GLU A 1 80 ? 14.920 3.284 -7.812 1.00 83.12 80 GLU A N 1
ATOM 584 C CA . GLU A 1 80 ? 14.851 4.300 -6.759 1.00 83.12 80 GLU A CA 1
ATOM 585 C C . GLU A 1 80 ? 13.399 4.671 -6.442 1.00 83.12 80 GLU A C 1
ATOM 587 O O . GLU A 1 80 ? 12.981 4.572 -5.291 1.00 83.12 80 GLU A O 1
ATOM 592 N N . LEU A 1 81 ? 12.582 4.946 -7.466 1.00 81.50 81 LEU A N 1
ATOM 593 C CA . LEU A 1 81 ? 11.159 5.245 -7.283 1.00 81.50 81 LEU A CA 1
ATOM 594 C C . LEU A 1 81 ? 10.408 4.105 -6.574 1.00 81.50 81 LEU A C 1
ATOM 596 O O . LEU A 1 81 ? 9.470 4.325 -5.809 1.00 81.50 81 LEU A O 1
ATOM 600 N N . ARG A 1 82 ? 10.793 2.858 -6.852 1.00 74.94 82 ARG A N 1
ATOM 601 C CA . ARG A 1 82 ? 10.209 1.684 -6.204 1.00 74.94 82 ARG A CA 1
ATOM 602 C C . ARG A 1 82 ? 10.630 1.569 -4.738 1.00 74.94 82 ARG A C 1
ATOM 604 O O . ARG A 1 82 ? 9.817 1.136 -3.926 1.00 74.94 82 ARG A O 1
ATOM 611 N N . GLU A 1 83 ? 11.887 1.869 -4.427 1.00 78.62 83 GLU A N 1
ATOM 612 C CA . GLU A 1 83 ? 12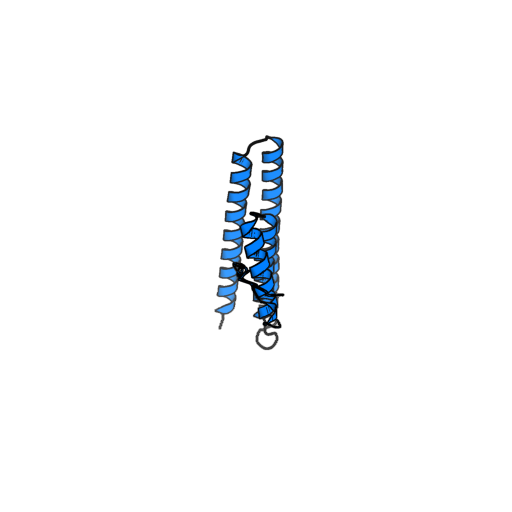.396 1.862 -3.052 1.00 78.62 83 GLU A CA 1
ATOM 613 C C . GLU A 1 83 ? 11.684 2.941 -2.224 1.00 78.62 83 GLU A C 1
ATOM 615 O O . GLU A 1 83 ? 11.157 2.606 -1.167 1.00 78.62 83 GLU A O 1
ATOM 620 N N . GLU A 1 84 ? 11.519 4.149 -2.772 1.00 86.50 84 GLU A N 1
ATOM 621 C CA . GLU A 1 84 ? 10.737 5.238 -2.164 1.00 86.50 84 GLU A CA 1
ATOM 622 C C . GLU A 1 84 ? 9.272 4.828 -1.923 1.00 86.50 84 GLU A C 1
ATOM 624 O O . GLU A 1 84 ? 8.777 4.903 -0.804 1.00 86.50 84 GLU A O 1
ATOM 629 N N . TYR A 1 85 ? 8.587 4.292 -2.943 1.00 80.81 85 TYR A N 1
ATOM 630 C CA . TYR A 1 85 ? 7.199 3.827 -2.805 1.00 80.81 85 TYR A CA 1
ATOM 631 C C . TYR A 1 85 ? 7.032 2.764 -1.716 1.00 80.81 85 TYR A C 1
ATOM 633 O O . TYR A 1 85 ? 6.016 2.724 -1.022 1.00 80.81 85 TYR A O 1
ATOM 641 N N . LYS A 1 86 ? 8.016 1.870 -1.584 1.00 77.25 86 LYS A N 1
ATOM 642 C CA . LYS A 1 86 ? 7.994 0.836 -0.556 1.00 77.25 86 LYS A CA 1
ATOM 643 C C . LYS A 1 86 ? 8.200 1.431 0.838 1.00 77.25 86 LYS A C 1
ATOM 645 O O . LYS A 1 86 ? 7.477 1.025 1.741 1.00 77.25 86 LYS A O 1
ATOM 650 N N . GLU A 1 87 ? 9.159 2.338 0.998 1.00 83.75 87 GLU A N 1
ATOM 651 C CA . GLU A 1 87 ? 9.433 3.016 2.270 1.00 83.75 87 GLU A CA 1
ATOM 652 C C . GLU A 1 87 ? 8.196 3.784 2.752 1.00 83.75 87 GLU A C 1
ATOM 654 O O . GLU A 1 87 ? 7.722 3.539 3.856 1.00 83.75 87 GLU A O 1
ATOM 659 N N . ASP A 1 88 ? 7.563 4.566 1.875 1.00 86.44 88 ASP A N 1
ATOM 660 C CA . ASP A 1 88 ? 6.342 5.314 2.198 1.00 86.44 88 ASP A CA 1
ATOM 661 C C . ASP A 1 88 ? 5.160 4.414 2.623 1.00 86.44 88 ASP A C 1
ATOM 663 O O . ASP A 1 88 ? 4.320 4.794 3.447 1.00 86.44 88 ASP A O 1
ATOM 667 N N . LEU A 1 89 ? 5.047 3.218 2.032 1.00 79.00 89 LEU A N 1
ATOM 668 C CA . LEU A 1 89 ? 4.024 2.240 2.408 1.00 79.00 89 LEU A CA 1
ATOM 669 C C . LEU A 1 89 ? 4.319 1.566 3.750 1.00 79.00 89 LEU A C 1
ATOM 671 O O . LEU A 1 89 ? 3.373 1.299 4.498 1.00 79.00 89 LEU A O 1
ATOM 675 N N . ASP A 1 90 ? 5.588 1.262 4.021 1.00 78.44 90 ASP A N 1
ATOM 676 C CA . ASP A 1 90 ? 6.026 0.679 5.289 1.00 78.44 90 ASP A CA 1
ATOM 677 C C . ASP A 1 90 ? 5.816 1.708 6.423 1.00 78.44 90 ASP A C 1
ATOM 679 O O . ASP A 1 90 ? 5.173 1.382 7.418 1.00 78.44 90 ASP A O 1
ATOM 683 N N . ASP A 1 91 ? 6.178 2.979 6.214 1.00 86.31 91 ASP A N 1
ATOM 684 C CA . ASP A 1 91 ? 5.920 4.081 7.157 1.00 86.31 91 ASP A CA 1
ATOM 685 C C . ASP A 1 91 ? 4.424 4.259 7.453 1.00 86.31 91 ASP A C 1
ATOM 687 O O . ASP A 1 91 ? 4.003 4.436 8.601 1.00 86.31 91 ASP A O 1
ATOM 691 N N . ALA A 1 92 ? 3.578 4.194 6.419 1.00 83.81 92 ALA A N 1
ATOM 692 C CA . ALA A 1 92 ? 2.136 4.240 6.620 1.00 83.81 92 ALA A CA 1
ATOM 693 C C . ALA A 1 92 ? 1.656 3.061 7.481 1.00 83.81 92 ALA A C 1
ATOM 695 O O . ALA A 1 92 ? 0.749 3.240 8.297 1.00 83.81 92 ALA A O 1
ATOM 696 N N . LEU A 1 93 ? 2.224 1.866 7.287 1.00 80.00 93 LEU A N 1
ATOM 697 C CA . LEU A 1 93 ? 1.827 0.659 8.010 1.00 80.00 93 LEU A CA 1
ATOM 698 C C . LEU A 1 93 ? 2.234 0.737 9.479 1.00 80.00 93 LEU A C 1
ATOM 700 O O . LEU A 1 93 ? 1.389 0.463 10.330 1.00 80.00 93 LEU A O 1
ATOM 704 N N . ASP A 1 94 ? 3.457 1.171 9.763 1.00 83.88 94 ASP A N 1
ATOM 705 C CA . ASP A 1 94 ? 3.958 1.338 11.128 1.00 83.88 94 ASP A CA 1
ATOM 706 C C . ASP A 1 94 ? 3.070 2.314 11.919 1.00 83.88 94 ASP A C 1
ATOM 708 O O . ASP A 1 94 ? 2.584 1.986 13.004 1.00 83.88 94 ASP A O 1
ATOM 712 N N . GLU A 1 95 ? 2.729 3.468 11.333 1.00 89.12 95 GLU A N 1
ATOM 713 C CA . GLU A 1 95 ? 1.803 4.420 11.962 1.00 89.12 95 GLU A CA 1
ATOM 714 C C . GLU A 1 95 ? 0.412 3.822 12.222 1.00 89.12 95 GLU A C 1
ATOM 716 O O . GLU A 1 95 ? -0.230 4.126 13.231 1.00 89.12 95 GLU A O 1
ATOM 721 N N . TYR A 1 96 ? -0.088 2.982 11.312 1.00 86.75 96 TYR A N 1
ATOM 722 C CA . TYR A 1 96 ? -1.374 2.316 11.492 1.00 86.75 96 TYR A CA 1
ATOM 723 C C . TYR A 1 96 ? -1.340 1.285 12.615 1.00 86.75 96 TYR A C 1
ATOM 725 O O . TYR A 1 96 ? -2.301 1.201 13.383 1.00 86.75 96 TYR A O 1
ATOM 733 N N . GLU A 1 97 ? -0.272 0.493 12.708 1.00 82.19 97 GLU A N 1
ATOM 734 C CA . GLU A 1 97 ? -0.113 -0.502 13.764 1.00 82.19 97 GLU A CA 1
ATOM 735 C C . GLU A 1 97 ? -0.046 0.161 15.144 1.00 82.19 97 GLU A C 1
ATOM 737 O O . GLU A 1 97 ? -0.740 -0.295 16.062 1.00 82.19 97 GLU A O 1
ATOM 742 N N . ASP A 1 98 ? 0.669 1.282 15.259 1.00 89.50 98 ASP A N 1
ATOM 743 C CA . ASP A 1 98 ? 0.730 2.100 16.472 1.00 89.50 98 ASP A CA 1
ATOM 744 C C . ASP A 1 98 ? -0.644 2.689 16.844 1.00 89.50 98 ASP A C 1
ATOM 746 O O . ASP A 1 98 ? -1.142 2.456 17.955 1.00 89.50 98 ASP A O 1
ATOM 750 N N . ASP A 1 99 ? -1.318 3.373 15.907 1.00 87.25 99 ASP A N 1
ATOM 751 C CA . ASP A 1 99 ? -2.655 3.954 16.123 1.00 87.25 99 ASP A CA 1
ATOM 752 C C . ASP A 1 99 ? -3.680 2.860 16.504 1.00 87.25 99 ASP A C 1
ATOM 754 O O . ASP A 1 99 ? -4.556 3.058 17.357 1.00 87.25 99 ASP A O 1
ATOM 758 N N . LEU A 1 100 ? -3.587 1.680 15.882 1.00 85.50 100 LEU A N 1
ATOM 759 C CA . LEU A 1 100 ? -4.462 0.542 16.152 1.00 85.50 100 LEU A CA 1
ATOM 760 C C . LEU A 1 100 ? -4.196 -0.068 17.531 1.00 85.50 100 LEU A C 1
ATOM 762 O O . LEU A 1 100 ? -5.151 -0.434 18.226 1.00 85.50 100 LEU A O 1
ATOM 766 N N . ALA A 1 101 ? -2.928 -0.213 17.920 1.00 85.56 101 ALA A N 1
ATOM 767 C CA . ALA A 1 101 ? -2.539 -0.732 19.224 1.00 85.56 101 ALA A CA 1
ATOM 768 C C . ALA A 1 101 ? -3.025 0.194 20.346 1.00 85.56 101 ALA A C 1
ATOM 770 O O . ALA A 1 101 ? -3.653 -0.285 21.297 1.00 85.56 101 ALA A O 1
ATOM 771 N N . GLU A 1 102 ? -2.836 1.509 20.197 1.00 92.38 102 GLU A N 1
ATOM 772 C CA . GLU A 1 102 ? -3.355 2.513 21.131 1.00 92.38 102 GLU A CA 1
ATOM 773 C C . GLU A 1 102 ? -4.886 2.438 21.220 1.00 92.38 102 GLU A C 1
ATOM 775 O O . GLU A 1 102 ? -5.454 2.304 22.308 1.00 92.38 102 GLU A O 1
ATOM 780 N N . ALA A 1 103 ? -5.577 2.450 20.076 1.00 89.81 103 ALA A N 1
ATOM 781 C CA . ALA A 1 103 ? -7.036 2.416 20.033 1.00 89.81 103 ALA A CA 1
ATOM 782 C C . ALA A 1 103 ? -7.622 1.158 20.696 1.00 89.81 103 ALA A C 1
ATOM 784 O O . ALA A 1 103 ? -8.639 1.235 21.395 1.00 89.81 103 ALA A O 1
ATOM 785 N N . LYS A 1 104 ? -6.971 0.002 20.507 1.00 83.12 104 LYS A N 1
ATOM 786 C CA . LYS A 1 104 ? -7.339 -1.263 21.159 1.00 83.12 104 LYS A CA 1
ATOM 787 C C . LYS A 1 104 ? -7.072 -1.231 22.660 1.00 83.12 104 LYS A C 1
ATOM 789 O O . LYS A 1 104 ? -7.940 -1.665 23.415 1.00 83.12 104 LYS A O 1
ATOM 794 N N . ALA A 1 105 ? -5.924 -0.708 23.094 1.00 95.12 105 ALA A N 1
ATOM 795 C CA . ALA A 1 105 ? -5.590 -0.575 24.512 1.00 95.12 105 ALA A CA 1
ATOM 796 C C . ALA A 1 105 ? -6.586 0.334 25.252 1.00 95.12 105 ALA A C 1
ATOM 798 O O . ALA A 1 105 ? -6.938 0.069 26.400 1.00 95.12 105 ALA A O 1
ATOM 799 N N . GLU A 1 106 ? -7.098 1.364 24.577 1.00 95.12 106 GLU A N 1
ATOM 800 C CA . GLU A 1 106 ? -8.124 2.260 25.115 1.00 95.12 106 GLU A CA 1
ATOM 801 C C . GLU A 1 106 ? -9.566 1.741 24.964 1.00 95.12 106 GLU A C 1
ATOM 803 O O . GLU A 1 106 ? -10.493 2.350 25.502 1.00 95.12 106 GLU A O 1
ATOM 808 N N . GLY A 1 107 ? -9.788 0.654 24.217 1.00 93.00 107 GLY A N 1
ATOM 809 C CA . GLY A 1 107 ? -11.126 0.124 23.929 1.00 93.00 107 GLY A CA 1
ATOM 810 C C . GLY A 1 107 ? -12.004 1.054 23.079 1.00 93.00 107 GLY A C 1
ATOM 811 O O . GLY A 1 107 ? -13.231 0.985 23.157 1.00 93.00 107 GLY A O 1
ATOM 812 N N . LYS A 1 108 ? -11.400 1.943 22.280 1.00 95.50 108 LYS A N 1
ATOM 813 C CA . LYS A 1 108 ? -12.104 2.980 21.510 1.00 95.50 108 LYS A CA 1
ATOM 814 C C . LYS A 1 108 ? -12.312 2.568 20.057 1.00 95.50 108 LYS A C 1
ATOM 816 O O . LYS A 1 108 ? -11.450 2.762 19.201 1.00 95.50 108 LYS A O 1
ATOM 821 N N . ALA A 1 109 ? -13.489 2.019 19.769 1.00 88.06 109 ALA A N 1
ATOM 822 C CA . ALA A 1 109 ? -13.856 1.568 18.425 1.00 88.06 109 ALA A CA 1
ATOM 823 C C . ALA A 1 109 ? -13.843 2.698 17.373 1.00 88.06 109 ALA A C 1
ATOM 825 O O . ALA A 1 109 ? -13.518 2.455 16.212 1.00 88.06 109 ALA A O 1
ATOM 826 N N . ASP A 1 110 ? -14.145 3.936 17.768 1.00 93.25 110 ASP A N 1
ATOM 827 C CA . ASP A 1 110 ? -14.070 5.112 16.897 1.00 93.25 110 ASP A CA 1
ATOM 828 C C . ASP A 1 110 ? -12.625 5.444 16.496 1.00 93.25 110 ASP A C 1
ATOM 830 O O . ASP A 1 110 ? -12.369 5.764 15.334 1.00 93.25 110 ASP A O 1
ATOM 834 N N . LYS A 1 111 ? -11.662 5.301 17.419 1.00 90.31 111 LYS A N 1
ATOM 835 C CA . LYS A 1 111 ? -10.235 5.458 17.108 1.00 90.31 111 LYS A CA 1
ATOM 836 C C . LYS A 1 111 ? -9.737 4.364 16.161 1.00 90.31 111 LYS A C 1
ATOM 838 O O . LYS A 1 111 ? -8.995 4.680 15.239 1.0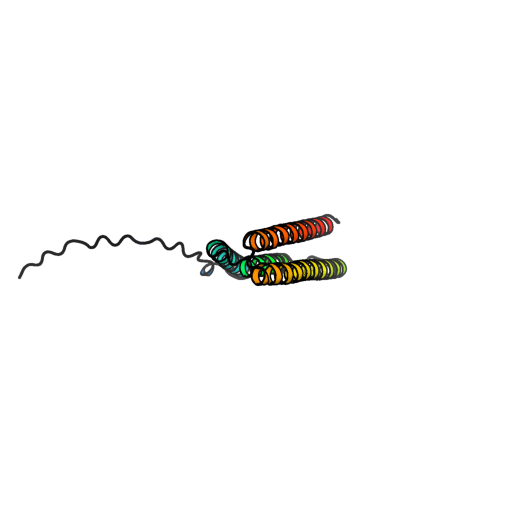0 90.31 111 LYS A O 1
ATOM 843 N N . VAL A 1 112 ? -10.194 3.118 16.320 1.00 84.88 112 VAL A N 1
ATOM 844 C CA . VAL A 1 112 ? -9.864 2.021 15.386 1.00 84.88 112 VAL A CA 1
ATOM 845 C C . VAL A 1 112 ? -10.334 2.350 13.966 1.00 84.88 112 VAL A C 1
ATOM 847 O O . VAL A 1 112 ? -9.582 2.177 13.007 1.00 84.88 112 VAL A O 1
ATOM 850 N N . ALA A 1 113 ? -11.565 2.853 13.826 1.00 87.31 113 ALA A N 1
ATOM 851 C CA . ALA A 1 113 ? -12.100 3.254 12.527 1.00 87.31 113 ALA A CA 1
ATOM 852 C C . ALA A 1 113 ? -11.285 4.400 11.902 1.00 87.31 113 ALA A C 1
ATOM 854 O O . ALA A 1 113 ? -10.949 4.337 10.722 1.00 87.31 113 ALA A O 1
ATOM 855 N N . ARG A 1 114 ? -10.901 5.404 12.702 1.00 91.69 114 ARG A N 1
ATOM 856 C CA . ARG A 1 114 ? -10.056 6.516 12.238 1.00 91.69 114 ARG A CA 1
ATOM 857 C C . ARG A 1 114 ? -8.650 6.076 11.843 1.00 91.69 114 ARG A C 1
ATOM 859 O O . ARG A 1 114 ? -8.140 6.576 10.849 1.00 91.69 114 ARG A O 1
ATOM 866 N N . ALA A 1 115 ? -8.030 5.165 12.593 1.00 86.38 115 ALA A N 1
ATOM 867 C CA . ALA A 1 115 ? -6.716 4.615 12.259 1.00 86.38 115 ALA A CA 1
ATOM 868 C C . ALA A 1 115 ? -6.742 3.972 10.865 1.00 86.38 115 ALA A C 1
ATOM 870 O O . ALA A 1 115 ? -5.906 4.272 10.016 1.00 86.38 115 ALA A O 1
ATOM 871 N N . LYS A 1 116 ? -7.777 3.164 10.598 1.00 83.81 116 LYS A N 1
ATOM 872 C CA . LYS A 1 116 ? -7.998 2.547 9.287 1.00 83.81 116 LYS A CA 1
ATOM 873 C C . LYS A 1 116 ? -8.201 3.592 8.184 1.00 83.81 116 LYS A C 1
ATOM 875 O O . LYS A 1 116 ? -7.567 3.493 7.142 1.00 83.81 116 LYS A O 1
ATOM 880 N N . GLU A 1 117 ? -9.043 4.597 8.416 1.00 87.69 117 GLU A N 1
ATOM 881 C CA . GLU A 1 117 ? -9.313 5.656 7.433 1.00 87.69 117 GLU A CA 1
ATOM 882 C C . GLU A 1 117 ? -8.046 6.452 7.076 1.00 87.69 117 GLU A C 1
ATOM 884 O O . GLU A 1 117 ? -7.756 6.664 5.898 1.00 87.69 117 GLU A O 1
ATOM 889 N N . LYS A 1 118 ? -7.257 6.868 8.077 1.00 89.19 118 LYS A N 1
ATOM 890 C CA . LYS A 1 118 ? -5.984 7.571 7.847 1.00 89.19 118 LYS A CA 1
ATOM 891 C C . LYS A 1 118 ? -5.027 6.730 7.013 1.00 89.19 118 LYS A C 1
ATOM 893 O O . LYS A 1 118 ? -4.384 7.243 6.099 1.00 89.19 118 LYS A O 1
ATOM 898 N N . TYR A 1 119 ? -4.931 5.450 7.350 1.00 85.06 119 TYR A N 1
ATOM 899 C CA . TYR A 1 119 ? -4.066 4.519 6.661 1.00 85.06 119 TYR A CA 1
ATOM 900 C C . TYR A 1 119 ? -4.479 4.351 5.186 1.00 85.06 119 TYR A C 1
ATOM 902 O O . TYR A 1 119 ? -3.645 4.481 4.291 1.00 85.06 119 TYR A O 1
ATOM 910 N N . GLU A 1 120 ? -5.777 4.174 4.915 1.00 80.88 120 GLU A N 1
ATOM 911 C CA . GLU A 1 120 ? -6.322 4.112 3.550 1.00 80.88 120 GLU A CA 1
ATOM 912 C C . GLU A 1 120 ? -5.995 5.381 2.742 1.00 80.88 120 GLU A C 1
ATOM 914 O O . GLU A 1 120 ? -5.553 5.288 1.594 1.00 80.88 120 GLU A O 1
ATOM 919 N N . GLN A 1 121 ? -6.140 6.565 3.347 1.00 86.19 121 GLN A N 1
ATOM 920 C CA . GLN A 1 121 ? -5.806 7.840 2.700 1.00 86.19 121 GLN A CA 1
ATOM 921 C C . GLN A 1 121 ? -4.310 7.969 2.387 1.00 86.19 121 GLN A C 1
ATOM 923 O O . GLN A 1 121 ? -3.946 8.439 1.306 1.00 86.19 121 GLN A O 1
ATOM 928 N N . LYS A 1 122 ? -3.433 7.551 3.309 1.00 88.19 122 LYS A N 1
ATOM 929 C CA . LYS A 1 122 ? -1.979 7.568 3.094 1.00 88.19 122 LYS A CA 1
ATOM 930 C C . LYS A 1 122 ? -1.583 6.663 1.935 1.00 88.19 122 LYS A C 1
ATOM 932 O O . LYS A 1 122 ? -0.911 7.123 1.019 1.00 88.19 122 LYS A O 1
ATOM 937 N N . VAL A 1 123 ? -2.065 5.423 1.921 1.00 80.06 123 VAL A N 1
ATOM 938 C CA . VAL A 1 123 ? -1.764 4.466 0.845 1.00 80.06 123 VAL A CA 1
ATOM 939 C C . VAL A 1 123 ? -2.248 4.965 -0.508 1.00 80.06 123 VAL A C 1
ATOM 941 O O . VAL A 1 123 ? -1.527 4.835 -1.500 1.00 80.06 123 VAL A O 1
ATOM 944 N N . GLN A 1 124 ? -3.446 5.554 -0.559 1.00 80.94 124 GLN A N 1
ATOM 945 C CA . GLN A 1 124 ? -3.950 6.163 -1.784 1.00 80.94 124 GLN A CA 1
ATOM 946 C C . GLN A 1 124 ? -3.003 7.262 -2.272 1.00 80.94 124 GLN A C 1
ATOM 948 O O . GLN A 1 124 ? -2.574 7.229 -3.420 1.00 80.94 124 GLN A O 1
ATOM 953 N N . LYS A 1 125 ? -2.615 8.186 -1.389 1.00 89.81 125 LYS A N 1
ATOM 954 C CA . LYS A 1 125 ? -1.713 9.289 -1.733 1.00 89.81 125 LYS A CA 1
ATOM 955 C C . LYS A 1 125 ? -0.351 8.795 -2.234 1.00 89.81 125 LYS A C 1
ATOM 957 O O . LYS A 1 125 ? 0.116 9.268 -3.265 1.00 89.81 125 LYS A O 1
ATOM 962 N N . VAL A 1 126 ? 0.252 7.837 -1.532 1.00 86.69 126 VAL A N 1
ATOM 963 C CA . VAL A 1 126 ? 1.548 7.232 -1.887 1.00 86.69 126 VAL A CA 1
ATOM 964 C C . VAL A 1 126 ? 1.463 6.524 -3.245 1.00 86.69 126 VAL A C 1
ATOM 966 O O . VAL A 1 126 ? 2.338 6.668 -4.095 1.00 86.69 126 VAL A O 1
ATOM 969 N N . THR A 1 127 ? 0.355 5.826 -3.509 1.00 78.94 127 THR A N 1
ATOM 970 C CA . THR A 1 127 ? 0.113 5.165 -4.801 1.00 78.94 127 THR A CA 1
ATOM 971 C C . THR A 1 127 ? -0.100 6.165 -5.937 1.00 78.94 127 THR A C 1
ATOM 973 O O . THR A 1 127 ? 0.456 5.977 -7.020 1.00 78.94 127 THR A O 1
ATOM 976 N N . ASP A 1 128 ? -0.864 7.233 -5.708 1.00 83.31 128 ASP A N 1
ATOM 977 C CA . ASP A 1 128 ? -1.094 8.288 -6.700 1.00 83.31 128 ASP A CA 1
ATOM 978 C C . ASP A 1 128 ? 0.216 9.011 -7.052 1.00 83.31 128 ASP A C 1
ATOM 980 O O . ASP A 1 128 ? 0.486 9.302 -8.221 1.00 83.31 128 ASP A O 1
ATOM 984 N N . GLU A 1 129 ? 1.063 9.268 -6.053 1.00 90.69 129 GLU A N 1
ATOM 985 C CA . GLU A 1 129 ? 2.378 9.874 -6.248 1.00 90.69 129 GLU A CA 1
ATOM 986 C C . GLU A 1 129 ? 3.313 8.964 -7.052 1.00 90.69 129 GLU A C 1
ATOM 988 O O . GLU A 1 129 ? 3.902 9.418 -8.039 1.00 90.69 129 GLU A O 1
ATOM 993 N N . TYR A 1 130 ? 3.380 7.676 -6.706 1.00 83.00 130 TYR A N 1
ATOM 994 C CA . TYR A 1 130 ? 4.142 6.683 -7.463 1.00 83.00 130 TYR A CA 1
ATOM 995 C C . TYR A 1 130 ? 3.697 6.618 -8.927 1.00 83.00 130 TYR A C 1
ATOM 997 O O . TYR A 1 130 ? 4.526 6.707 -9.833 1.00 83.00 130 TYR A O 1
ATOM 1005 N N . GLN A 1 131 ? 2.387 6.537 -9.186 1.00 77.62 131 GLN A N 1
ATOM 1006 C CA . GLN A 1 131 ? 1.854 6.506 -10.551 1.00 77.62 131 GLN A CA 1
ATOM 1007 C C . GLN A 1 131 ? 2.185 7.776 -11.331 1.00 77.62 131 GLN A C 1
ATOM 1009 O O . GLN A 1 131 ? 2.550 7.701 -12.505 1.00 77.62 131 GLN A O 1
ATOM 1014 N N . ARG A 1 132 ? 2.090 8.945 -10.691 1.00 85.81 132 ARG A N 1
ATOM 1015 C CA . ARG A 1 132 ? 2.445 10.220 -11.315 1.00 85.81 132 ARG A CA 1
ATOM 1016 C C . ARG A 1 132 ? 3.926 10.272 -11.681 1.00 85.81 132 ARG A C 1
ATOM 1018 O O . ARG A 1 132 ? 4.251 10.658 -12.802 1.00 85.81 132 ARG A O 1
ATOM 1025 N N . LYS A 1 133 ? 4.819 9.900 -10.759 1.00 86.12 133 LYS A N 1
ATOM 1026 C CA . LYS A 1 133 ? 6.269 9.859 -11.010 1.00 86.12 133 LYS A CA 1
ATOM 1027 C C . LYS A 1 133 ? 6.595 8.858 -12.123 1.00 86.12 133 LYS A C 1
ATOM 1029 O O . LYS A 1 133 ? 7.324 9.199 -13.050 1.00 86.12 133 LYS A O 1
ATOM 1034 N N . LEU A 1 134 ? 5.962 7.683 -12.108 1.00 79.88 134 LEU A N 1
ATOM 1035 C CA . LEU A 1 134 ? 6.095 6.672 -13.158 1.00 79.88 134 LEU A CA 1
ATOM 1036 C C . LEU A 1 134 ? 5.667 7.195 -14.538 1.00 79.88 134 LEU A C 1
ATOM 1038 O O . LEU A 1 134 ? 6.397 7.015 -15.509 1.00 79.88 134 LEU A O 1
ATOM 1042 N N . GLN A 1 135 ? 4.524 7.881 -14.628 1.00 78.50 135 GLN A N 1
ATOM 1043 C CA . GLN A 1 135 ? 4.065 8.506 -15.872 1.00 78.50 135 GLN A CA 1
ATOM 1044 C C . GLN A 1 135 ? 5.037 9.576 -16.368 1.00 78.50 135 GLN A C 1
ATOM 1046 O O . GLN A 1 135 ? 5.346 9.607 -17.553 1.00 78.50 135 GLN A O 1
ATOM 1051 N N . LEU A 1 136 ? 5.549 10.437 -15.483 1.00 82.69 136 LEU A N 1
ATOM 1052 C CA . LEU A 1 136 ? 6.513 11.471 -15.868 1.00 82.69 136 LEU A CA 1
ATOM 1053 C C . LEU A 1 136 ? 7.791 10.870 -16.460 1.00 82.69 136 LEU A C 1
ATOM 1055 O O . LEU A 1 136 ? 8.293 11.390 -17.452 1.00 82.69 136 LEU A O 1
ATOM 1059 N N . MET A 1 137 ? 8.271 9.752 -15.913 1.00 75.56 137 MET A N 1
ATOM 1060 C CA . MET A 1 137 ? 9.434 9.047 -16.459 1.00 75.56 137 MET A CA 1
ATOM 1061 C C . MET A 1 137 ? 9.165 8.411 -17.833 1.00 75.56 137 MET A C 1
ATOM 1063 O O . MET A 1 137 ? 10.098 8.216 -18.601 1.00 75.56 137 MET A O 1
ATOM 1067 N N . GLN A 1 138 ? 7.910 8.095 -18.170 1.00 66.56 138 GLN A N 1
ATOM 1068 C CA . GLN A 1 138 ? 7.529 7.511 -19.467 1.00 66.56 138 GLN A CA 1
ATOM 1069 C C . GLN A 1 138 ? 7.342 8.546 -20.590 1.00 66.56 138 GLN A C 1
ATOM 1071 O O . GLN A 1 138 ? 7.238 8.157 -21.748 1.00 66.56 138 GLN A O 1
ATOM 1076 N N . VAL A 1 139 ? 7.280 9.843 -20.271 1.00 56.75 139 VAL A N 1
ATOM 1077 C CA . VAL A 1 139 ? 7.018 10.933 -21.240 1.00 56.75 139 VAL A CA 1
ATOM 1078 C C . VAL A 1 139 ? 8.315 11.626 -21.697 1.00 56.75 139 VAL A C 1
ATOM 1080 O O . VAL A 1 139 ? 8.279 12.566 -22.488 1.00 56.75 139 VAL A O 1
ATOM 1083 N N . VAL A 1 140 ? 9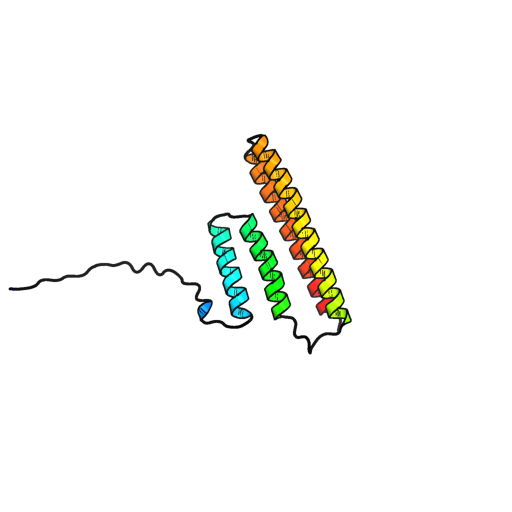.476 11.164 -21.228 1.00 51.12 140 VAL A N 1
ATOM 1084 C CA . VAL A 1 140 ? 10.784 11.662 -21.674 1.00 51.12 140 VAL A CA 1
ATOM 1085 C C . VAL A 1 140 ? 11.188 10.925 -22.961 1.00 51.12 140 VAL A C 1
ATOM 1087 O O . VAL A 1 140 ? 11.940 9.955 -22.918 1.00 51.12 140 VAL A O 1
ATOM 1090 N N . GLU A 1 141 ? 10.628 11.363 -24.094 1.00 40.06 141 GLU A N 1
ATOM 1091 C CA . GLU A 1 141 ? 11.122 11.083 -25.460 1.00 40.06 141 GLU A CA 1
ATOM 1092 C C . GLU A 1 141 ? 12.059 12.195 -25.956 1.00 40.06 141 GLU A C 1
ATOM 1094 O O . GLU A 1 141 ? 11.755 13.389 -25.715 1.00 40.06 141 GLU A O 1
#

pLDDT: mean 74.27, std 13.92, range [40.06, 95.5]

InterPro domains:
  IPR009468 Protein of unknown function DUF1090 [PF06476] (12-125)

Secondary structure (DSSP, 8-state):
-------------------GGG--HHHHHHHHHHHHHHHHHHTT-HHHHHHHHHHHHHHHHHHH--TTSS-HHHHHHHHHHHHHHHHHHHHHHHHHHHHHHHHHHTT-HHHHHHHHHHHHHHHHHHHHHHHHHHHHHHS--

Radius of gyration: 22.31 Å; chains: 1; bounding box: 62×66×51 Å

Organism: NCBI:txid2711221

Foldseek 3Di:
DDDDDDDDPDDPPPPPPLPLVVPDDLSSQLSVLVVQLVVCVVVVVLVSVLVSVLVNVVSVVVVVDDVVPDDPVLVVLLVVLNVQLVVQLVVLVVQLVVQCVVCVVVVNPVSNVVSSVSSVVSNVVSVVVSVVSVVVSVPPD

Sequence (141 aa):
MMAGLLLSGTTIAAQSASSCSVLTGCERKICEKESELEKAKEYGDVSKILGLQNSLVHVKDSCAQNPNLTSAEYQADLKELREEYKEDLDDALDEYEDDLAEAKAEGKADKVARAKEKYEQKVQKVTDEYQRKLQLMQVVE